Protein AF-A0A1Z4UYD9-F1 (afdb_monomer)

Foldseek 3Di:
DPLVVQLVVLVPDDDPVVCLPCQLVLVCCLPPVVVVVVVVVVVVVVLVPDDPVVVVVVVVDPPPPPPPPPVPPPPVDDPSSVVCVVLVVQDDPVVSSVVSSCSSVVVVVVVVLVVQQVVCVVVVNPQSHSVNVVVVVVVPVPDDDRDD

Organism: NCBI:txid1973481

Solvent-accessible surface area (backbone atoms only — not comparable to full-atom values): 8841 Å² total; per-residue (Å²): 126,70,76,64,56,62,54,53,56,52,74,66,61,85,50,67,74,55,46,70,57,45,51,29,54,53,49,45,43,59,71,47,52,49,51,48,52,48,52,54,49,50,49,54,52,51,62,71,69,50,55,77,70,55,52,53,52,56,76,68,53,84,78,76,73,75,77,76,73,71,77,76,72,83,56,96,63,56,72,47,47,59,53,44,54,64,48,53,79,49,45,55,71,68,58,54,46,50,50,57,43,29,72,78,35,55,66,57,46,53,53,51,42,50,49,51,23,52,52,26,54,77,71,69,41,83,73,49,36,53,71,49,54,49,52,61,59,64,52,52,82,82,58,80,63,76,86,132

Radius of gyration: 21.11 Å; Cα contacts (8 Å, |Δi|>4): 65; chains: 1; bounding box: 46×40×57 Å

Sequence (148 aa):
MSKIAGTFEINQCESHDELDFLFPELTRIHNHDLVIIESWQNHVDWVKSLPPAELKLLNSADFNNSETTQTITNSEIPPEQISYENIAEKSHFYSLRDQLLFMFAPELRREYENYVSQQAANSGYRTLVTSNLQQASDLTEERSFSLL

Mean predicted aligned error: 12.09 Å

pLDDT: mean 74.87, std 16.46, range [30.17, 92.0]

Structure (mmCIF, N/CA/C/O backbone):
data_AF-A0A1Z4UYD9-F1
#
_entry.id   AF-A0A1Z4UYD9-F1
#
loop_
_atom_site.group_PDB
_atom_site.id
_atom_site.type_symbol
_atom_site.label_atom_id
_atom_site.label_alt_id
_atom_site.label_comp_id
_atom_site.label_asym_id
_atom_site.label_entity_id
_atom_site.label_seq_id
_atom_site.pdbx_PDB_ins_code
_atom_site.Cartn_x
_atom_site.Cartn_y
_atom_site.Cartn_z
_atom_site.occupancy
_atom_site.B_iso_or_equiv
_atom_site.auth_seq_id
_atom_site.auth_comp_id
_atom_site.auth_asym_id
_atom_site.auth_atom_id
_atom_site.pdbx_PDB_model_num
ATOM 1 N N . MET A 1 1 ? -16.514 3.680 -2.089 1.00 35.16 1 MET A N 1
ATOM 2 C CA . MET A 1 1 ? -16.286 4.793 -3.042 1.00 35.16 1 MET A CA 1
ATOM 3 C C . MET A 1 1 ? -14.881 5.400 -2.956 1.00 35.16 1 MET A C 1
ATOM 5 O O . MET A 1 1 ? -14.438 5.925 -3.961 1.00 35.16 1 MET A O 1
ATOM 9 N N . SER A 1 2 ? -14.142 5.271 -1.843 1.00 43.00 2 SER A N 1
ATOM 10 C CA . SER A 1 2 ? -12.791 5.855 -1.692 1.00 43.00 2 SER A CA 1
ATOM 11 C C . SER A 1 2 ? -11.653 5.099 -2.425 1.00 43.00 2 SER A C 1
ATOM 13 O O . SER A 1 2 ? -10.733 5.732 -2.926 1.00 43.00 2 SER A O 1
ATOM 15 N N . LYS A 1 3 ? -11.751 3.772 -2.613 1.00 47.97 3 LYS A N 1
ATOM 16 C CA . LYS A 1 3 ? -10.658 2.942 -3.179 1.00 47.97 3 LYS A CA 1
ATOM 17 C C . LYS A 1 3 ? -10.302 3.217 -4.657 1.00 47.97 3 LYS A C 1
ATOM 19 O O . LYS A 1 3 ? -9.204 2.890 -5.092 1.00 47.97 3 LYS A O 1
ATOM 24 N N . ILE A 1 4 ? -11.230 3.797 -5.425 1.00 44.53 4 ILE A N 1
ATOM 25 C CA . ILE A 1 4 ? -11.086 4.014 -6.881 1.00 44.53 4 ILE A CA 1
ATOM 26 C C . ILE A 1 4 ? -10.511 5.410 -7.187 1.00 44.53 4 ILE A C 1
ATOM 28 O O . ILE A 1 4 ? -9.853 5.591 -8.203 1.00 44.53 4 ILE A O 1
ATOM 32 N N . ALA A 1 5 ? -10.724 6.394 -6.306 1.00 44.31 5 ALA A N 1
ATOM 33 C CA . ALA A 1 5 ? -10.230 7.754 -6.523 1.00 44.31 5 ALA A CA 1
ATOM 34 C C . ALA A 1 5 ? -8.707 7.849 -6.309 1.00 44.31 5 ALA A C 1
ATOM 36 O O . ALA A 1 5 ? -8.004 8.352 -7.177 1.00 44.31 5 ALA A O 1
ATOM 37 N N . GLY A 1 6 ? -8.183 7.265 -5.222 1.00 53.72 6 GLY A N 1
ATOM 38 C CA . GLY A 1 6 ? -6.741 7.310 -4.927 1.00 53.72 6 GLY A CA 1
ATOM 39 C C . GLY A 1 6 ? -5.870 6.535 -5.926 1.00 53.72 6 GLY A C 1
ATOM 40 O O . GLY A 1 6 ? -4.756 6.941 -6.225 1.00 53.72 6 GLY A O 1
ATOM 41 N N . THR A 1 7 ? -6.385 5.452 -6.515 1.00 57.25 7 THR A N 1
ATOM 42 C CA . THR A 1 7 ? -5.668 4.669 -7.543 1.00 57.25 7 THR A CA 1
ATOM 43 C C . THR A 1 7 ? -5.641 5.356 -8.911 1.00 57.25 7 THR A C 1
ATOM 45 O O . THR A 1 7 ? -4.741 5.095 -9.713 1.00 57.25 7 THR A O 1
ATOM 48 N N . PHE A 1 8 ? -6.603 6.241 -9.188 1.00 53.16 8 PHE A N 1
ATOM 49 C CA . PHE A 1 8 ? -6.646 7.023 -10.422 1.00 53.16 8 PHE A CA 1
ATOM 50 C C . PHE A 1 8 ? -5.618 8.161 -10.406 1.00 53.16 8 PHE A C 1
ATOM 52 O O . PHE A 1 8 ? -4.962 8.386 -11.414 1.00 53.16 8 PHE A O 1
ATOM 59 N N . GLU A 1 9 ? -5.417 8.827 -9.268 1.00 61.53 9 GLU A N 1
ATOM 60 C CA . GLU A 1 9 ? -4.473 9.951 -9.153 1.00 61.53 9 GLU A CA 1
ATOM 61 C C . GLU A 1 9 ? -3.001 9.498 -9.190 1.00 61.53 9 GLU A C 1
ATOM 63 O O . GLU A 1 9 ? -2.182 10.135 -9.848 1.00 61.53 9 GLU A O 1
ATOM 68 N N . ILE A 1 10 ? -2.668 8.339 -8.603 1.00 74.25 10 ILE A N 1
ATOM 69 C CA . ILE A 1 10 ? -1.291 7.801 -8.611 1.00 74.25 10 ILE A CA 1
ATOM 70 C C . ILE A 1 10 ? -0.817 7.453 -10.034 1.00 74.25 10 ILE A C 1
ATOM 72 O O . ILE A 1 10 ? 0.331 7.705 -10.392 1.00 74.25 10 ILE A O 1
ATOM 76 N N . ASN A 1 11 ? -1.696 6.900 -10.877 1.00 72.56 11 ASN A N 1
ATOM 77 C CA . ASN A 1 11 ? -1.347 6.541 -12.259 1.00 72.56 11 ASN A CA 1
ATOM 78 C C . ASN A 1 11 ? -1.085 7.757 -13.156 1.00 72.56 11 ASN A C 1
ATOM 80 O O . ASN A 1 11 ? -0.420 7.618 -14.182 1.00 72.56 11 ASN A O 1
ATOM 84 N N . GLN A 1 12 ? -1.590 8.925 -12.757 1.00 78.06 12 GLN A N 1
ATOM 85 C CA . GLN A 1 12 ? -1.459 10.183 -13.488 1.00 78.06 12 GLN A CA 1
ATOM 86 C C . GLN A 1 12 ? -0.260 11.013 -13.016 1.00 78.06 12 GLN A C 1
ATOM 88 O O . GLN A 1 12 ? -0.066 12.110 -13.523 1.00 78.06 12 GLN A O 1
ATOM 93 N N . CYS A 1 13 ? 0.541 10.513 -12.067 1.00 81.00 13 CYS A N 1
ATOM 94 C CA . CYS A 1 13 ? 1.792 11.162 -11.684 1.00 81.00 13 CYS A CA 1
ATOM 95 C C . CYS A 1 13 ? 2.789 11.092 -12.847 1.00 81.00 13 CYS A C 1
ATOM 97 O O . CYS A 1 13 ? 3.168 9.998 -13.287 1.00 81.00 13 CYS A O 1
ATOM 99 N N . GLU A 1 14 ? 3.226 12.258 -13.321 1.00 82.25 14 GLU A N 1
ATOM 100 C CA . GLU A 1 14 ? 4.123 12.393 -14.475 1.00 82.25 14 GLU A CA 1
ATOM 101 C C . GLU A 1 14 ? 5.528 12.869 -14.073 1.00 82.25 14 GLU A C 1
ATOM 103 O O . GLU A 1 14 ? 6.456 12.784 -14.882 1.00 82.25 14 GLU A O 1
ATOM 108 N N . SER A 1 15 ? 5.715 13.337 -12.832 1.00 84.75 15 SER A N 1
ATOM 109 C CA . SER A 1 15 ? 6.970 13.945 -12.372 1.00 84.75 15 SER A CA 1
ATOM 110 C C . SER A 1 15 ? 7.462 13.432 -11.014 1.00 84.75 15 SER A C 1
ATOM 112 O O . SER A 1 15 ? 6.677 12.996 -10.172 1.00 84.75 15 SER A O 1
ATOM 114 N N . HIS A 1 16 ? 8.783 13.501 -10.794 1.00 83.31 16 HIS A N 1
ATOM 115 C CA . HIS A 1 16 ? 9.388 13.162 -9.499 1.00 83.31 16 HIS A CA 1
ATOM 116 C C . HIS A 1 16 ? 8.918 14.110 -8.396 1.00 83.31 16 HIS A C 1
ATOM 118 O O . HIS A 1 16 ? 8.572 13.630 -7.330 1.00 83.31 16 HIS A O 1
ATOM 124 N N . ASP A 1 17 ? 8.800 15.410 -8.680 1.00 84.88 17 ASP A N 1
ATOM 125 C CA . ASP A 1 17 ? 8.333 16.408 -7.711 1.00 84.88 17 ASP A CA 1
ATOM 126 C C . ASP A 1 17 ? 6.940 16.066 -7.142 1.00 84.88 17 ASP A C 1
ATOM 128 O O . ASP A 1 17 ? 6.669 16.278 -5.960 1.00 84.88 17 ASP A O 1
ATOM 132 N N . GLU A 1 18 ? 6.048 15.501 -7.967 1.00 86.31 18 GLU A N 1
ATOM 133 C CA . GLU A 1 18 ? 4.744 15.011 -7.507 1.00 86.31 18 GLU A CA 1
ATOM 134 C C . GLU A 1 18 ? 4.882 13.793 -6.591 1.00 86.31 18 GLU A C 1
ATOM 136 O O . GLU A 1 18 ? 4.216 13.738 -5.559 1.00 86.31 18 GLU A O 1
ATOM 141 N N . LEU A 1 19 ? 5.745 12.827 -6.925 1.00 85.75 19 LEU A N 1
ATOM 142 C CA . LEU A 1 19 ? 5.991 11.667 -6.060 1.00 85.75 19 LEU A CA 1
ATOM 143 C C . LEU A 1 19 ? 6.689 12.052 -4.754 1.00 85.75 19 LEU A C 1
ATOM 145 O O . LEU A 1 19 ? 6.338 11.497 -3.715 1.00 85.75 19 LEU A O 1
ATOM 149 N N . ASP A 1 20 ? 7.602 13.021 -4.786 1.00 86.69 20 ASP A N 1
ATOM 150 C CA . ASP A 1 20 ? 8.313 13.521 -3.609 1.00 86.69 20 ASP A CA 1
ATOM 151 C C . ASP A 1 20 ? 7.348 14.091 -2.568 1.00 86.69 20 ASP A C 1
ATOM 153 O O . ASP A 1 20 ? 7.572 13.957 -1.367 1.00 86.69 20 ASP A O 1
ATOM 157 N N . PHE A 1 21 ? 6.242 14.681 -3.027 1.00 86.25 21 PHE A N 1
ATOM 158 C CA . PHE A 1 21 ? 5.169 15.150 -2.160 1.00 86.25 21 PHE A CA 1
ATOM 159 C C . PHE A 1 21 ? 4.161 14.046 -1.807 1.00 86.25 21 PHE A C 1
ATOM 161 O O . PHE A 1 21 ? 3.774 13.890 -0.649 1.00 86.25 21 PHE A O 1
ATOM 168 N N . LEU A 1 22 ? 3.696 13.284 -2.798 1.00 87.44 22 LEU A N 1
ATOM 169 C CA . LEU A 1 22 ? 2.573 12.362 -2.630 1.00 87.44 22 LEU A CA 1
ATOM 170 C C . LEU A 1 22 ? 2.957 11.083 -1.894 1.00 87.44 22 LEU A C 1
ATOM 172 O O . LEU A 1 22 ? 2.156 10.571 -1.116 1.00 87.44 22 LEU A O 1
ATOM 176 N N . PHE A 1 23 ? 4.148 10.540 -2.142 1.00 86.88 23 PHE A N 1
ATOM 177 C CA . PHE A 1 23 ? 4.536 9.237 -1.616 1.00 86.88 23 PHE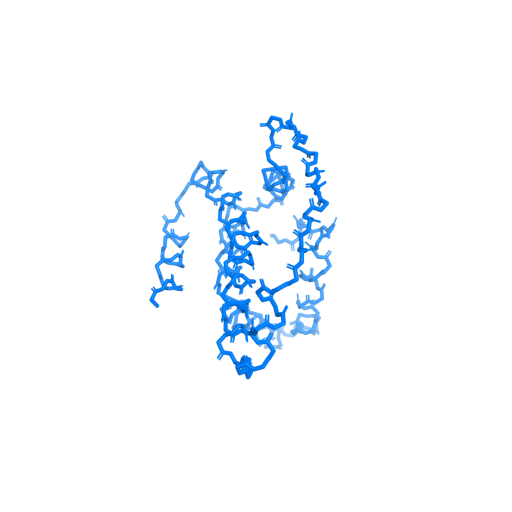 A CA 1
ATOM 178 C C . PHE A 1 23 ? 4.590 9.224 -0.078 1.00 86.88 23 PHE A C 1
ATOM 180 O O . PHE A 1 23 ? 3.946 8.349 0.516 1.00 86.88 23 PHE A O 1
ATOM 187 N N . PRO A 1 24 ? 5.271 10.170 0.600 1.00 87.25 24 PRO A N 1
ATOM 188 C CA . PRO A 1 24 ? 5.317 10.206 2.062 1.00 87.25 24 PRO A CA 1
ATOM 189 C C . PRO A 1 24 ? 3.929 10.417 2.681 1.00 87.25 24 PRO A C 1
ATOM 191 O O . PRO A 1 24 ? 3.542 9.695 3.601 1.00 87.25 24 PRO A O 1
ATOM 194 N N . GLU A 1 25 ? 3.145 11.350 2.134 1.00 87.50 25 GLU A N 1
ATOM 195 C CA . GLU A 1 25 ? 1.814 11.692 2.650 1.00 87.50 25 GLU A CA 1
ATOM 196 C C . GLU A 1 25 ? 0.817 10.541 2.485 1.00 87.50 25 GLU A C 1
ATOM 198 O O . GLU A 1 25 ? 0.113 10.167 3.425 1.00 87.50 25 GLU A O 1
ATOM 203 N N . LEU A 1 26 ? 0.784 9.909 1.313 1.00 86.69 26 LEU A N 1
ATOM 204 C CA . LEU A 1 26 ? -0.094 8.767 1.075 1.00 86.69 26 LEU A CA 1
ATOM 205 C C . LEU A 1 26 ? 0.325 7.541 1.893 1.00 86.69 26 LEU A C 1
ATOM 207 O O . LEU A 1 26 ? -0.542 6.804 2.365 1.00 86.69 26 LEU A O 1
ATOM 211 N N . THR A 1 27 ? 1.626 7.344 2.118 1.00 86.44 27 THR A N 1
ATOM 212 C CA . THR A 1 27 ? 2.133 6.291 3.013 1.00 86.44 27 THR A CA 1
ATOM 213 C C . THR A 1 27 ? 1.676 6.522 4.449 1.00 86.44 27 THR A C 1
ATOM 215 O O . THR A 1 27 ? 1.200 5.591 5.102 1.00 86.44 27 THR A O 1
ATOM 218 N N . ARG A 1 28 ? 1.743 7.767 4.929 1.00 86.06 28 ARG A N 1
ATOM 219 C CA . ARG A 1 28 ? 1.255 8.146 6.257 1.00 86.06 28 ARG A CA 1
ATOM 220 C C . ARG A 1 28 ? -0.246 7.910 6.400 1.00 86.06 28 ARG A C 1
ATOM 222 O O . ARG A 1 28 ? -0.678 7.266 7.357 1.00 86.06 28 ARG A O 1
ATOM 229 N N . ILE A 1 29 ? -1.038 8.359 5.425 1.00 85.94 29 ILE A N 1
ATOM 230 C CA . ILE A 1 29 ? -2.489 8.142 5.427 1.00 85.94 29 ILE A CA 1
ATOM 231 C C . ILE A 1 29 ? -2.797 6.644 5.487 1.00 85.94 29 ILE A C 1
ATOM 233 O O . ILE A 1 29 ? -3.635 6.213 6.278 1.00 85.94 29 ILE A O 1
ATOM 237 N N . HIS A 1 30 ? -2.107 5.842 4.675 1.00 85.50 30 HIS A N 1
ATOM 238 C CA . HIS A 1 30 ? -2.338 4.406 4.605 1.00 85.50 30 HIS A CA 1
ATOM 239 C C . HIS A 1 30 ? -1.978 3.683 5.910 1.00 85.50 30 HIS A C 1
ATOM 241 O O . HIS A 1 30 ? -2.795 2.936 6.445 1.00 85.50 30 HIS A O 1
ATOM 247 N N . ASN A 1 31 ? -0.770 3.906 6.431 1.00 82.62 31 ASN A N 1
ATOM 248 C CA . ASN A 1 31 ? -0.230 3.113 7.537 1.00 82.62 31 ASN A CA 1
ATOM 249 C C . ASN A 1 31 ? -0.664 3.607 8.916 1.00 82.62 31 ASN A C 1
ATOM 251 O O . ASN A 1 31 ? -0.691 2.826 9.865 1.00 82.62 31 ASN A O 1
ATOM 255 N N . HIS A 1 32 ? -0.987 4.891 9.044 1.00 81.81 32 HIS A N 1
ATOM 256 C CA . HIS A 1 32 ? -1.315 5.499 10.324 1.00 81.81 32 HIS A CA 1
ATOM 257 C C . HIS A 1 32 ? -2.782 5.923 10.373 1.00 81.81 32 HIS A C 1
ATOM 259 O O . HIS A 1 32 ? -3.551 5.412 11.189 1.00 81.81 32 HIS A O 1
ATOM 265 N N . ASP A 1 33 ? -3.204 6.815 9.478 1.00 82.50 33 ASP A N 1
ATOM 266 C CA . ASP A 1 33 ? -4.506 7.472 9.624 1.00 82.50 33 ASP A CA 1
ATOM 267 C C . ASP A 1 33 ? -5.675 6.515 9.366 1.00 82.50 33 ASP A C 1
ATOM 269 O O . ASP A 1 33 ? -6.632 6.488 10.143 1.00 82.50 33 ASP A O 1
ATOM 273 N N . LEU A 1 34 ? -5.594 5.678 8.326 1.00 82.38 34 LEU A N 1
ATOM 274 C CA . LEU A 1 34 ? -6.624 4.675 8.043 1.00 82.38 34 LEU A CA 1
ATOM 275 C C . LEU A 1 34 ? -6.721 3.622 9.151 1.00 82.38 34 LEU A C 1
ATOM 277 O O . LEU A 1 34 ? -7.832 3.256 9.534 1.00 82.38 34 LEU A O 1
ATOM 281 N N . VAL A 1 35 ? -5.586 3.184 9.703 1.00 83.62 35 VAL A N 1
ATOM 282 C CA . VAL A 1 35 ? -5.540 2.214 10.811 1.00 83.62 35 VAL A CA 1
ATOM 283 C C . VAL A 1 35 ? -6.192 2.792 12.065 1.00 83.62 35 VAL A C 1
ATOM 285 O O . VAL A 1 35 ? -6.965 2.113 12.744 1.00 83.62 35 VAL A O 1
ATOM 288 N N . ILE A 1 36 ? -5.932 4.068 12.361 1.00 84.75 36 ILE A N 1
ATOM 289 C CA . ILE A 1 36 ? -6.608 4.769 13.451 1.00 84.75 36 ILE A CA 1
ATOM 290 C C . ILE A 1 36 ? -8.107 4.814 13.172 1.00 84.75 36 ILE A C 1
ATOM 292 O O . ILE A 1 36 ? -8.882 4.361 14.006 1.00 84.75 36 ILE A O 1
ATOM 296 N N . ILE A 1 37 ? -8.542 5.289 12.006 1.00 84.81 37 ILE A N 1
ATOM 297 C CA . ILE A 1 37 ? -9.975 5.381 11.686 1.00 84.81 37 ILE A CA 1
ATOM 298 C C . ILE A 1 37 ? -10.669 4.016 11.823 1.00 84.81 37 ILE A C 1
ATOM 300 O O . ILE A 1 37 ? -11.751 3.939 12.405 1.00 84.81 37 ILE A O 1
ATOM 304 N N . GLU A 1 38 ? -10.042 2.936 11.355 1.00 86.31 38 GLU A N 1
ATOM 305 C CA . GLU A 1 38 ? -10.554 1.573 11.510 1.00 86.31 38 GLU A CA 1
ATOM 306 C C . GLU A 1 38 ? -10.654 1.160 12.984 1.00 86.31 38 GLU A C 1
ATOM 308 O O . GLU A 1 38 ? -11.675 0.620 13.406 1.00 86.31 38 GLU A O 1
ATOM 313 N N . SER A 1 39 ? -9.646 1.469 13.800 1.00 86.69 39 SER A N 1
ATOM 314 C CA . SER A 1 39 ? -9.675 1.216 15.245 1.00 86.69 39 SER A CA 1
ATOM 315 C C . SER A 1 39 ? -10.831 1.948 15.939 1.00 86.69 39 SER A C 1
ATOM 317 O O . SER A 1 39 ? -11.566 1.355 16.733 1.00 86.69 39 SER A O 1
ATOM 319 N N . TRP A 1 40 ? -11.062 3.216 15.591 1.00 90.75 40 TRP A N 1
ATOM 320 C CA . TRP A 1 40 ? -12.179 3.998 16.126 1.00 90.75 40 TRP A CA 1
ATOM 321 C C . TRP A 1 40 ? -13.530 3.433 15.680 1.00 90.75 40 TRP A C 1
ATOM 323 O O . TRP A 1 40 ? -14.455 3.331 16.488 1.00 90.75 40 TRP A O 1
ATOM 333 N N . GLN A 1 41 ? -13.644 3.018 14.419 1.00 89.69 41 GLN A N 1
ATOM 334 C CA . GLN A 1 41 ? -14.848 2.376 13.900 1.00 89.69 41 GLN A CA 1
ATOM 335 C C . GLN A 1 41 ? -15.124 1.048 14.622 1.00 89.69 41 GLN A C 1
ATOM 337 O O . GLN A 1 41 ? -16.237 0.833 15.104 1.00 89.69 41 GLN A O 1
ATOM 342 N N . ASN A 1 42 ? -14.099 0.212 14.797 1.00 90.12 42 ASN A N 1
ATOM 343 C CA . ASN A 1 42 ? -14.177 -1.040 15.548 1.00 90.12 42 ASN A CA 1
ATOM 344 C C . ASN A 1 42 ? -14.600 -0.807 17.002 1.00 90.12 42 ASN A C 1
ATOM 346 O O . ASN A 1 42 ? -15.415 -1.560 17.535 1.00 90.12 42 ASN A O 1
ATOM 350 N N . HIS A 1 43 ? -14.100 0.254 17.642 1.00 88.44 43 HIS A N 1
ATOM 351 C CA . HIS A 1 43 ? -14.523 0.624 18.989 1.00 88.44 43 HIS A CA 1
ATOM 352 C C . HIS A 1 43 ? -16.008 1.007 19.037 1.00 88.44 43 HIS A C 1
ATOM 354 O O . HIS A 1 43 ? -16.743 0.533 19.901 1.00 88.44 43 HIS A O 1
ATOM 360 N N . VAL A 1 44 ? -16.480 1.824 18.093 1.00 89.06 44 VAL A N 1
ATOM 361 C CA . VAL A 1 44 ? -17.898 2.204 18.001 1.00 89.06 44 VAL A CA 1
ATOM 362 C C . VAL A 1 44 ? -18.789 0.982 17.777 1.00 89.06 44 VAL A C 1
ATOM 364 O O . VAL A 1 44 ? -19.842 0.862 18.408 1.00 89.06 44 VAL A O 1
ATOM 367 N N . ASP A 1 45 ? -18.384 0.071 16.898 1.00 92.00 45 ASP A N 1
ATOM 368 C CA . ASP A 1 45 ? -19.150 -1.137 16.598 1.00 92.00 45 ASP A CA 1
ATOM 369 C C . ASP A 1 45 ? -19.152 -2.113 17.779 1.00 92.00 45 ASP A C 1
ATOM 371 O O . ASP A 1 45 ? -20.197 -2.688 18.099 1.00 92.00 45 ASP A O 1
ATOM 375 N N . TRP A 1 46 ? -18.038 -2.204 18.509 1.00 91.81 46 TRP A N 1
ATOM 376 C CA . TRP A 1 46 ? -17.975 -2.908 19.784 1.00 91.81 46 TRP A CA 1
ATOM 377 C C . TRP A 1 46 ? -18.970 -2.323 20.790 1.00 91.81 46 TRP A C 1
ATOM 379 O O . TRP A 1 46 ? -19.818 -3.069 21.279 1.00 91.81 46 TRP A O 1
ATOM 389 N N . VAL A 1 47 ? -18.963 -1.004 21.030 1.00 88.88 47 VAL A N 1
ATOM 390 C CA . VAL A 1 47 ? -19.906 -0.355 21.961 1.00 88.88 47 VAL A CA 1
ATOM 391 C C . VAL A 1 47 ? -21.358 -0.632 21.564 1.00 88.88 47 VAL A C 1
ATOM 393 O O . VAL A 1 47 ? -22.182 -0.955 22.417 1.00 88.88 47 VAL A O 1
ATOM 396 N N . LYS A 1 48 ? -21.686 -0.563 20.269 1.00 88.69 48 LYS A N 1
ATOM 397 C CA . LYS A 1 48 ? -23.041 -0.866 19.774 1.00 88.69 48 LYS A CA 1
ATOM 398 C C . LYS A 1 48 ? -23.456 -2.323 19.986 1.00 88.69 48 LYS A C 1
ATOM 400 O O . LYS A 1 48 ? -24.651 -2.588 20.096 1.00 88.69 48 LYS A O 1
ATOM 405 N N . SER A 1 49 ? -22.504 -3.254 20.012 1.00 91.25 49 SER A N 1
ATOM 406 C CA . SER A 1 49 ? -22.769 -4.685 20.207 1.00 91.25 49 SER A CA 1
ATOM 407 C C . SER A 1 49 ? -23.003 -5.083 21.671 1.00 91.25 49 SER A C 1
ATOM 409 O O . SER A 1 49 ? -23.488 -6.185 21.932 1.00 91.25 49 SER A O 1
ATOM 411 N N . LEU A 1 50 ? -22.688 -4.200 22.628 1.00 88.81 50 LEU A N 1
ATOM 412 C CA . LEU A 1 50 ? -22.750 -4.511 24.055 1.00 88.81 50 LEU A CA 1
ATOM 413 C C . LEU A 1 50 ? -24.191 -4.578 24.597 1.00 88.81 50 LEU A C 1
ATOM 415 O O . LEU A 1 50 ? -25.030 -3.727 24.279 1.00 88.81 50 LEU A O 1
ATOM 419 N N . PRO A 1 51 ? -24.484 -5.523 25.510 1.00 89.25 51 PRO A N 1
ATOM 420 C CA . PRO A 1 51 ? -25.727 -5.536 26.268 1.00 89.25 51 PRO A CA 1
ATOM 421 C C . PRO A 1 51 ? -25.896 -4.289 27.161 1.00 89.25 51 PRO A C 1
ATOM 423 O O . PRO A 1 51 ? -24.916 -3.749 27.683 1.00 89.25 51 PRO A O 1
ATOM 426 N N . PRO A 1 52 ? -27.139 -3.880 27.484 1.00 84.25 52 PRO A N 1
ATOM 427 C CA . PRO A 1 52 ? -27.403 -2.693 28.308 1.00 84.25 52 PRO A CA 1
ATOM 428 C C . PRO A 1 52 ? -26.768 -2.713 29.710 1.00 84.25 52 PRO A C 1
ATOM 430 O O . PRO A 1 52 ? -26.514 -1.656 30.288 1.00 84.25 52 PRO A O 1
ATOM 433 N N . ALA A 1 53 ? -26.538 -3.899 30.280 1.00 83.25 53 ALA A N 1
ATOM 434 C CA . ALA A 1 53 ? -25.880 -4.054 31.577 1.00 83.25 53 ALA A CA 1
ATOM 435 C C . ALA A 1 53 ? -24.376 -3.736 31.504 1.00 83.25 53 ALA A C 1
ATOM 437 O O . ALA A 1 53 ? -23.848 -3.067 32.389 1.00 83.25 53 ALA A O 1
ATOM 438 N N . GLU A 1 54 ? -23.711 -4.153 30.427 1.00 82.50 54 GLU A N 1
ATOM 439 C CA . GLU A 1 54 ? -22.288 -3.894 30.188 1.00 82.50 54 GLU A CA 1
ATOM 440 C C . GLU A 1 54 ? -22.048 -2.437 29.787 1.00 82.50 54 GLU A C 1
ATOM 442 O O . GLU A 1 54 ? -21.101 -1.821 30.265 1.00 82.50 54 GLU A O 1
ATOM 447 N N . LEU A 1 55 ? -22.970 -1.830 29.029 1.00 83.56 55 LEU A N 1
ATOM 448 C CA . LEU A 1 55 ? -22.944 -0.391 28.740 1.00 83.56 55 LEU A CA 1
ATOM 449 C C . LEU A 1 55 ? -23.006 0.466 30.010 1.00 83.56 55 LEU A C 1
ATOM 451 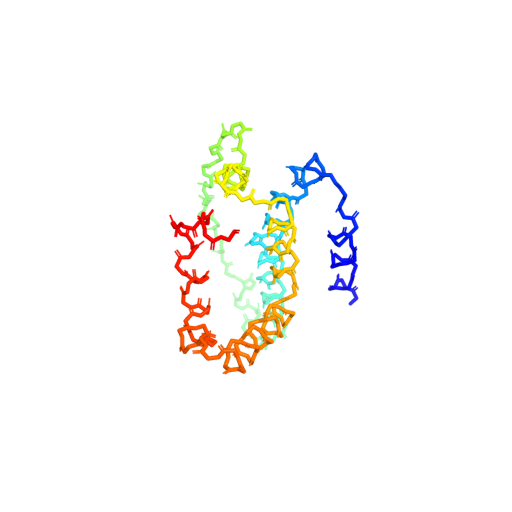O O . LEU A 1 55 ? -22.326 1.486 30.112 1.00 83.56 55 LEU A O 1
ATOM 455 N N . LYS A 1 56 ? -23.809 0.060 31.002 1.00 82.62 56 LYS A N 1
ATOM 456 C CA . LYS A 1 56 ? -23.858 0.749 32.299 1.00 82.62 56 LYS A CA 1
ATOM 457 C C . LYS A 1 56 ? -22.541 0.628 33.060 1.00 82.62 56 LYS A C 1
ATOM 459 O O . LYS A 1 56 ? -22.117 1.619 33.642 1.00 82.62 56 LYS A O 1
ATOM 464 N N . LEU A 1 57 ? -21.909 -0.547 33.031 1.00 83.06 57 LEU A N 1
ATOM 465 C CA . LEU A 1 57 ? -20.602 -0.767 33.654 1.00 83.06 57 LEU A CA 1
ATOM 466 C C . LEU A 1 57 ? -19.510 0.069 32.978 1.00 83.06 57 LEU A C 1
ATOM 468 O O . LEU A 1 57 ? -18.739 0.725 33.673 1.00 83.06 57 LEU A O 1
ATOM 472 N N . LEU A 1 58 ? -19.505 0.115 31.643 1.00 81.69 58 LEU A N 1
ATOM 473 C CA . LEU A 1 58 ? -18.563 0.908 30.856 1.00 81.69 58 LEU A CA 1
ATOM 474 C C . LEU A 1 58 ? -18.675 2.407 31.164 1.00 81.69 58 LEU A C 1
ATOM 476 O O . LEU A 1 58 ? -17.667 3.054 31.417 1.00 81.69 58 LEU A O 1
ATOM 480 N N . ASN A 1 59 ? -19.897 2.945 31.215 1.00 79.62 59 ASN A N 1
ATOM 481 C CA . ASN A 1 59 ? -20.138 4.357 31.542 1.00 79.62 59 ASN A CA 1
ATOM 482 C C . ASN A 1 59 ? -19.787 4.719 32.993 1.00 79.62 59 ASN A C 1
ATOM 484 O O . ASN A 1 59 ? -19.620 5.894 33.305 1.00 79.62 59 ASN A O 1
ATOM 488 N N . SER A 1 60 ? -19.735 3.728 33.884 1.00 83.00 60 SER A N 1
ATOM 489 C CA . SER A 1 60 ? -19.349 3.915 35.286 1.00 83.00 60 SER A CA 1
ATOM 490 C C . SER A 1 60 ? -17.859 3.688 35.552 1.00 83.00 60 SER A C 1
ATOM 492 O O . SER A 1 60 ? -17.424 3.857 36.688 1.00 83.00 60 SER A O 1
ATOM 494 N N . ALA A 1 61 ? -17.090 3.268 34.544 1.00 78.38 61 ALA A N 1
ATOM 495 C CA . ALA A 1 61 ? -15.668 3.003 34.688 1.00 78.38 61 ALA A CA 1
ATOM 496 C C . ALA A 1 61 ? -14.853 4.297 34.528 1.00 78.38 61 ALA A C 1
ATOM 498 O O . ALA A 1 61 ? -14.937 4.977 33.506 1.00 78.38 61 ALA A O 1
ATOM 499 N N . ASP A 1 62 ? -14.026 4.608 35.528 1.00 73.81 62 ASP A N 1
ATOM 500 C CA . ASP A 1 62 ? -13.056 5.702 35.462 1.00 73.81 62 ASP A CA 1
ATOM 501 C C . ASP A 1 62 ? -11.826 5.258 34.663 1.00 73.81 62 ASP A C 1
ATOM 503 O O . ASP A 1 62 ? -10.852 4.723 35.201 1.00 73.81 62 ASP A O 1
ATOM 507 N N . PHE A 1 63 ? -11.852 5.509 33.357 1.00 71.06 63 PHE A N 1
ATOM 508 C CA . PHE A 1 63 ? -10.657 5.457 32.521 1.00 71.06 63 PHE A CA 1
ATOM 509 C C . PHE A 1 63 ? -9.871 6.753 32.716 1.00 71.06 63 PHE A C 1
ATOM 511 O O . PHE A 1 63 ? -9.876 7.642 31.866 1.00 71.06 63 PHE A O 1
ATOM 518 N N . ASN A 1 64 ? -9.207 6.889 33.866 1.00 58.94 64 ASN A N 1
ATOM 519 C CA . ASN A 1 64 ? -8.164 7.897 34.009 1.00 58.94 64 ASN A CA 1
ATOM 520 C C . ASN A 1 64 ? -7.070 7.549 33.001 1.00 58.94 64 ASN A C 1
ATOM 522 O O . ASN A 1 64 ? -6.275 6.634 33.219 1.00 58.94 64 ASN A O 1
ATOM 526 N N . ASN A 1 65 ? -7.099 8.247 31.867 1.00 55.28 65 ASN A N 1
ATOM 527 C CA . ASN A 1 65 ? -6.102 8.155 30.821 1.00 55.28 65 ASN A CA 1
ATOM 528 C C . ASN A 1 65 ? -4.748 8.432 31.466 1.00 55.28 65 ASN A C 1
ATOM 530 O O . ASN A 1 65 ? -4.433 9.576 31.787 1.00 55.28 65 ASN A O 1
ATOM 534 N N . SER A 1 66 ? -3.945 7.387 31.671 1.00 52.06 66 SER A N 1
ATOM 535 C CA . SER A 1 66 ? -2.511 7.595 31.785 1.00 52.06 66 SER A CA 1
ATOM 536 C C . SER A 1 66 ? -2.132 8.244 30.469 1.00 52.06 66 SER A C 1
ATOM 538 O O . SER A 1 66 ? -2.197 7.582 29.432 1.00 52.06 66 SER A O 1
ATOM 540 N N . GLU A 1 67 ? -1.850 9.546 30.502 1.00 50.16 67 GLU A N 1
ATOM 541 C CA . GLU A 1 67 ? -1.321 10.287 29.371 1.00 50.16 67 GLU A CA 1
ATOM 542 C C . GLU A 1 67 ? -0.137 9.483 28.850 1.00 50.16 67 GLU A C 1
ATOM 544 O O . GLU A 1 67 ? 0.955 9.485 29.421 1.00 50.16 67 GLU A O 1
ATOM 549 N N . THR A 1 68 ? -0.376 8.721 27.785 1.00 47.09 68 THR A N 1
ATOM 550 C CA . THR A 1 68 ? 0.704 8.198 26.975 1.00 47.09 68 THR A CA 1
ATOM 551 C C . THR A 1 68 ? 1.218 9.448 26.309 1.00 47.09 68 THR A C 1
ATOM 553 O O . THR A 1 68 ? 0.660 9.916 25.319 1.00 47.09 68 THR A O 1
ATOM 556 N N . THR A 1 69 ? 2.195 10.070 26.958 1.00 45.28 69 THR A N 1
ATOM 557 C CA . THR A 1 69 ? 2.979 11.148 26.394 1.00 45.28 69 THR A CA 1
ATOM 558 C C . THR A 1 69 ? 3.661 10.508 25.202 1.00 45.28 69 THR A C 1
ATOM 560 O O . THR A 1 69 ? 4.719 9.897 25.315 1.00 45.28 69 THR A O 1
ATOM 563 N N . GLN A 1 70 ? 2.992 10.564 24.051 1.00 48.94 70 GLN A N 1
ATOM 564 C CA . GLN A 1 70 ? 3.670 10.465 22.782 1.00 48.94 70 GLN A CA 1
ATOM 565 C C . GLN A 1 70 ? 4.695 11.580 22.858 1.00 48.94 70 GLN A C 1
ATOM 567 O O . GLN A 1 70 ? 4.350 12.762 22.866 1.00 48.94 70 GLN A O 1
ATOM 572 N N . THR A 1 71 ? 5.950 11.202 23.065 1.00 41.91 71 THR A N 1
ATOM 573 C CA . THR A 1 71 ? 7.071 12.097 22.879 1.00 41.91 71 THR A CA 1
ATOM 574 C C . THR A 1 71 ? 6.930 12.554 21.440 1.00 41.91 71 THR A C 1
ATOM 576 O O . THR A 1 71 ? 7.259 11.815 20.517 1.00 41.91 71 THR A O 1
ATOM 579 N N . ILE A 1 72 ? 6.356 13.740 21.242 1.00 51.38 72 ILE A N 1
ATOM 580 C CA . ILE A 1 72 ? 6.434 14.444 19.975 1.00 51.38 72 ILE A CA 1
ATOM 581 C C . ILE A 1 72 ? 7.912 14.799 19.878 1.00 51.38 72 ILE A C 1
ATOM 583 O O . ILE A 1 72 ? 8.365 15.849 20.331 1.00 51.38 72 ILE A O 1
ATOM 587 N N . THR A 1 73 ? 8.717 13.853 19.405 1.00 48.50 73 THR A N 1
ATOM 588 C CA . THR A 1 73 ? 10.021 14.174 18.866 1.00 48.50 73 THR A CA 1
ATOM 589 C C . THR A 1 73 ? 9.706 15.071 17.690 1.00 48.50 73 THR A C 1
ATOM 591 O O . THR A 1 73 ? 9.276 14.587 16.646 1.00 48.50 73 THR A O 1
ATOM 594 N N . ASN A 1 74 ? 9.851 16.381 17.899 1.00 51.19 74 ASN A N 1
ATOM 595 C CA . ASN A 1 74 ? 9.918 17.385 16.847 1.00 51.19 74 ASN A CA 1
ATOM 596 C C . ASN A 1 74 ? 11.169 17.089 16.006 1.00 51.19 74 ASN A C 1
ATOM 598 O O . ASN A 1 74 ? 12.156 17.818 16.057 1.00 51.19 74 ASN A O 1
ATOM 602 N N . SER A 1 75 ? 11.169 15.959 15.306 1.00 53.69 75 SER A N 1
ATOM 603 C CA . SER A 1 75 ? 12.021 15.773 14.155 1.00 53.69 75 SER A CA 1
ATOM 604 C C . SER A 1 75 ? 11.419 16.671 13.088 1.00 53.69 75 SER A C 1
ATOM 606 O O . SER A 1 75 ? 10.227 16.579 12.801 1.00 53.69 75 SER A O 1
ATOM 608 N N . GLU A 1 76 ? 12.223 17.578 12.551 1.00 69.12 76 GLU A N 1
ATOM 609 C CA . GLU A 1 76 ? 11.820 18.503 11.486 1.00 69.12 76 GLU A CA 1
ATOM 610 C C . GLU A 1 76 ? 11.360 17.751 10.221 1.00 69.12 76 GLU A C 1
ATOM 612 O O . GLU A 1 76 ? 10.638 18.301 9.396 1.00 69.12 76 GLU A O 1
ATOM 617 N N . ILE A 1 77 ? 11.728 16.467 10.114 1.00 73.56 77 ILE A N 1
ATOM 618 C CA . ILE A 1 77 ? 11.443 15.581 8.989 1.00 73.56 77 ILE A CA 1
ATOM 619 C C . ILE A 1 77 ? 10.600 14.383 9.476 1.00 73.56 77 ILE A C 1
ATOM 621 O O . ILE A 1 77 ? 11.043 13.670 10.388 1.00 73.56 77 ILE A O 1
ATOM 625 N N . PRO A 1 78 ? 9.411 14.134 8.888 1.00 80.56 78 PRO A N 1
ATOM 626 C CA . PRO A 1 78 ? 8.586 12.964 9.188 1.00 80.56 78 PRO A CA 1
ATOM 627 C C . PRO A 1 78 ? 9.311 11.637 8.902 1.00 80.56 78 PRO A C 1
ATOM 629 O O . PRO A 1 78 ? 10.101 11.553 7.959 1.00 80.56 78 PRO A O 1
ATOM 632 N N . PRO A 1 79 ? 9.043 10.565 9.666 1.00 82.31 79 PRO A N 1
ATOM 633 C CA . PRO A 1 79 ? 9.668 9.262 9.430 1.00 82.31 79 PRO A CA 1
ATOM 634 C C . PRO A 1 79 ? 9.336 8.673 8.047 1.00 82.31 79 PRO A C 1
ATOM 636 O O . PRO A 1 79 ? 10.158 7.966 7.459 1.00 82.31 79 PRO A O 1
ATOM 639 N N . GLU A 1 80 ? 8.163 8.984 7.495 1.00 81.69 80 GLU A N 1
ATOM 640 C CA . GLU A 1 80 ? 7.747 8.567 6.153 1.00 81.69 80 GLU A CA 1
ATOM 641 C C . GLU A 1 80 ? 8.596 9.234 5.063 1.00 81.69 80 GLU A C 1
ATOM 643 O O . GLU A 1 80 ? 8.947 8.580 4.083 1.00 81.69 80 GLU A O 1
ATOM 648 N N . GLN A 1 81 ? 9.000 10.492 5.272 1.00 83.25 81 GLN A N 1
ATOM 649 C CA . GLN A 1 81 ? 9.894 11.225 4.371 1.00 83.25 81 GLN A CA 1
ATOM 650 C C . GLN A 1 81 ? 11.287 10.580 4.333 1.00 83.25 81 GLN A C 1
ATOM 652 O O . GLN A 1 81 ? 11.823 10.325 3.259 1.00 83.25 81 GLN 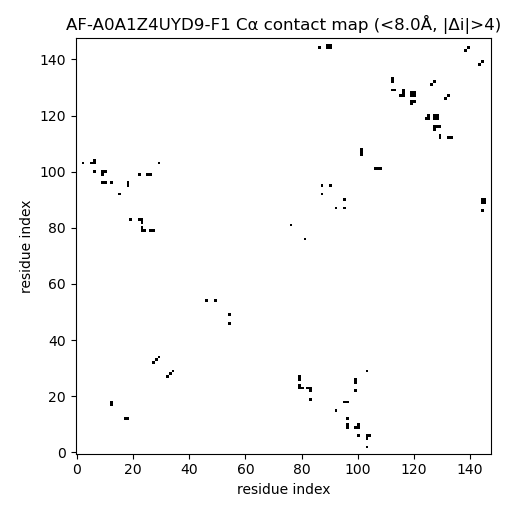A O 1
ATOM 657 N N . ILE A 1 82 ? 11.843 10.225 5.498 1.00 84.31 82 ILE A N 1
ATOM 658 C CA . ILE A 1 82 ? 13.143 9.533 5.597 1.00 84.31 82 ILE A CA 1
ATOM 659 C C . ILE A 1 82 ? 13.088 8.172 4.887 1.00 84.31 82 ILE A C 1
ATOM 661 O O . ILE A 1 82 ? 14.032 7.761 4.207 1.00 84.31 82 ILE A O 1
ATOM 665 N N . SER A 1 83 ? 11.971 7.461 5.054 1.00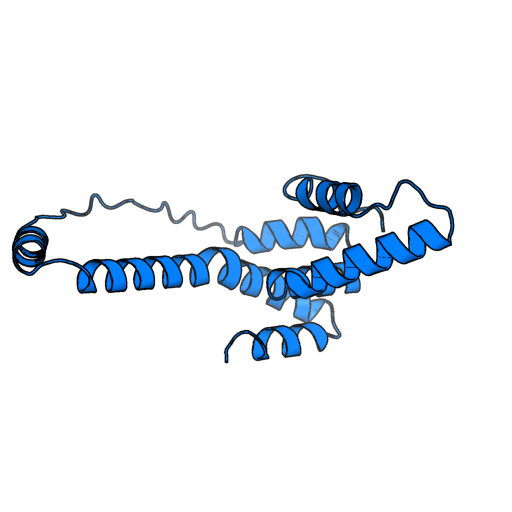 83.62 83 SER A N 1
ATOM 666 C CA . SER A 1 83 ? 11.755 6.157 4.425 1.00 83.62 83 SER A CA 1
ATOM 667 C C . SER A 1 83 ? 11.681 6.285 2.904 1.00 83.62 83 SER A C 1
ATOM 669 O O . SER A 1 83 ? 12.313 5.497 2.200 1.00 83.62 83 SER A O 1
ATOM 671 N N . TYR A 1 84 ? 10.967 7.301 2.409 1.00 85.88 84 TYR A N 1
ATOM 672 C CA . TYR A 1 84 ? 10.864 7.612 0.988 1.00 85.88 84 TYR A CA 1
ATOM 673 C C . TYR A 1 84 ? 12.219 7.981 0.372 1.00 85.88 84 TYR A C 1
ATOM 675 O O . TYR A 1 84 ? 12.604 7.391 -0.630 1.00 85.88 84 TYR A O 1
ATOM 683 N N . GLU A 1 85 ? 12.991 8.878 0.985 1.00 85.75 85 GLU A N 1
ATOM 684 C CA . GLU A 1 85 ? 14.291 9.307 0.446 1.00 85.75 85 GLU A CA 1
ATOM 685 C C . GLU A 1 85 ? 15.265 8.129 0.267 1.00 85.75 85 GLU A C 1
ATOM 687 O O . GLU A 1 85 ? 15.949 8.025 -0.752 1.00 85.75 85 GLU A O 1
ATOM 692 N N . ASN A 1 86 ? 15.272 7.180 1.210 1.00 86.12 86 ASN A N 1
ATOM 693 C CA . ASN A 1 86 ? 16.119 5.985 1.150 1.00 86.12 86 ASN A CA 1
ATOM 694 C C . ASN A 1 86 ? 15.767 5.058 -0.028 1.00 86.12 86 ASN A C 1
ATOM 696 O O . ASN A 1 86 ? 16.659 4.468 -0.649 1.00 86.12 86 ASN A O 1
ATOM 700 N N . ILE A 1 87 ? 14.474 4.907 -0.333 1.00 81.75 87 ILE A N 1
ATOM 701 C CA . ILE A 1 87 ? 14.025 4.087 -1.467 1.00 81.75 87 ILE A CA 1
ATOM 702 C C . ILE A 1 87 ? 14.119 4.851 -2.788 1.00 81.75 87 ILE A C 1
ATOM 704 O O . ILE A 1 87 ? 14.471 4.242 -3.798 1.00 81.75 87 ILE A O 1
ATOM 708 N N . ALA A 1 88 ? 13.874 6.161 -2.784 1.00 84.88 88 ALA A N 1
ATOM 709 C CA . ALA A 1 88 ? 13.915 7.009 -3.966 1.00 84.88 88 ALA A CA 1
ATOM 710 C C . ALA A 1 88 ? 15.331 7.103 -4.546 1.00 84.88 88 ALA A C 1
ATOM 712 O O . ALA A 1 88 ? 15.497 7.003 -5.757 1.00 84.88 88 ALA A O 1
ATOM 713 N N . GLU A 1 89 ? 16.364 7.165 -3.695 1.00 82.56 89 GLU A N 1
ATOM 714 C CA . GLU A 1 89 ? 17.771 7.166 -4.130 1.00 82.56 89 GLU A CA 1
ATOM 715 C C . GLU A 1 89 ? 18.148 5.913 -4.946 1.00 82.56 89 GLU A C 1
ATOM 717 O O . GLU A 1 89 ? 19.034 5.952 -5.801 1.00 82.56 89 GLU A O 1
ATOM 722 N N . LYS A 1 90 ? 17.485 4.781 -4.688 1.00 81.69 90 LYS A N 1
ATOM 723 C CA . LYS A 1 90 ? 17.850 3.468 -5.243 1.00 81.69 90 LYS A CA 1
ATOM 724 C C . LYS A 1 90 ? 16.903 2.970 -6.328 1.00 81.69 90 LYS A C 1
ATOM 726 O O . LYS A 1 90 ? 17.200 1.958 -6.963 1.00 81.69 90 LYS A O 1
ATOM 731 N N . SER A 1 91 ? 15.784 3.658 -6.527 1.00 80.81 91 SER A N 1
ATOM 732 C CA . SER A 1 91 ? 14.674 3.180 -7.344 1.00 80.81 91 SER A CA 1
ATOM 733 C C . SER A 1 91 ? 14.436 4.075 -8.550 1.00 80.81 91 SER A C 1
ATOM 735 O O . SER A 1 91 ? 14.700 5.272 -8.536 1.00 80.81 91 SER A O 1
ATOM 737 N N . HIS A 1 92 ? 13.887 3.486 -9.609 1.00 85.69 92 HIS A N 1
ATOM 738 C CA . HIS A 1 92 ? 13.406 4.247 -10.752 1.00 85.69 92 HIS A CA 1
ATOM 739 C C . HIS A 1 92 ? 12.014 4.837 -10.467 1.00 85.69 92 HIS A C 1
ATOM 741 O O . HIS A 1 92 ? 11.201 4.215 -9.783 1.00 85.69 92 HIS A O 1
ATOM 747 N N . PHE A 1 93 ? 11.707 5.983 -11.079 1.00 84.38 93 PHE A N 1
ATOM 748 C CA . PHE A 1 93 ? 10.411 6.671 -11.013 1.00 84.38 93 PHE A CA 1
ATOM 749 C C . PHE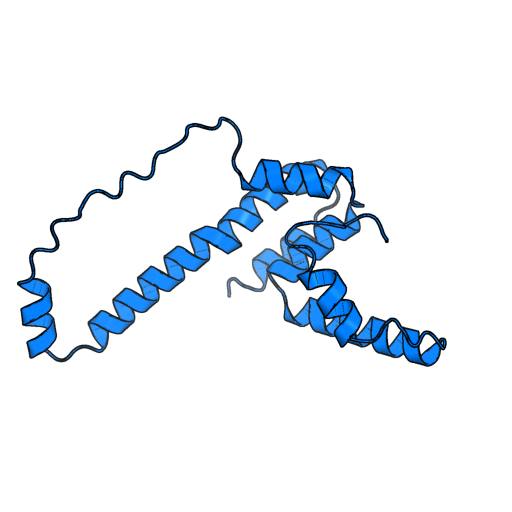 A 1 93 ? 9.194 5.737 -11.087 1.00 84.38 93 PHE A C 1
ATOM 751 O O . PHE A 1 93 ? 8.361 5.695 -10.186 1.00 84.38 93 PHE A O 1
A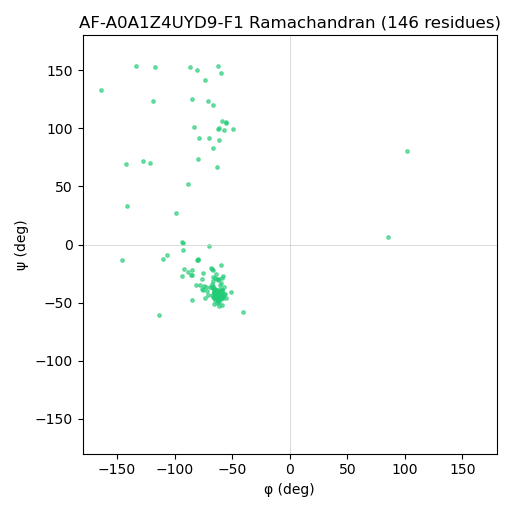TOM 758 N N . TYR A 1 94 ? 9.105 4.955 -12.168 1.00 84.00 94 TYR A N 1
ATOM 759 C CA . TYR A 1 94 ? 7.990 4.033 -12.388 1.00 84.00 94 TYR A CA 1
ATOM 760 C C . TYR A 1 94 ? 7.874 2.971 -11.292 1.00 84.00 94 TYR A C 1
ATOM 762 O O . TYR A 1 94 ? 6.760 2.635 -10.911 1.00 84.00 94 TYR A O 1
ATOM 770 N N . SER A 1 95 ? 8.993 2.502 -10.735 1.00 84.50 95 SER A N 1
ATOM 771 C CA . SER A 1 95 ? 8.982 1.539 -9.631 1.00 84.50 95 SER A CA 1
ATOM 772 C C . SER A 1 95 ? 8.387 2.148 -8.361 1.00 84.50 95 SER A C 1
ATOM 774 O O . SER A 1 95 ? 7.587 1.496 -7.697 1.00 84.50 95 SER A O 1
ATOM 776 N N . LEU A 1 96 ? 8.718 3.407 -8.051 1.00 84.12 96 LEU A N 1
ATOM 777 C CA . LEU A 1 96 ? 8.150 4.130 -6.905 1.00 84.12 96 LEU A CA 1
ATOM 778 C C . LEU A 1 96 ? 6.647 4.361 -7.085 1.00 84.12 96 LEU A C 1
ATOM 780 O O . LEU A 1 96 ? 5.854 4.097 -6.183 1.00 84.12 96 LEU A O 1
ATOM 784 N N . ARG A 1 97 ? 6.226 4.795 -8.274 1.00 86.06 97 ARG A N 1
ATOM 785 C CA . ARG A 1 97 ? 4.803 4.981 -8.579 1.00 86.06 97 ARG A CA 1
ATOM 786 C C . ARG A 1 97 ? 4.023 3.669 -8.470 1.00 86.06 97 ARG A C 1
ATOM 788 O O . ARG A 1 97 ? 2.953 3.637 -7.864 1.00 86.06 97 ARG A O 1
ATOM 795 N N . ASP A 1 98 ? 4.555 2.589 -9.035 1.00 84.69 98 ASP A N 1
ATOM 796 C CA . ASP A 1 98 ? 3.906 1.278 -9.011 1.00 84.69 98 ASP A CA 1
ATOM 797 C C . ASP A 1 98 ? 3.858 0.717 -7.579 1.00 84.69 98 ASP A C 1
ATOM 799 O O . ASP A 1 98 ? 2.846 0.147 -7.174 1.00 84.69 98 ASP A O 1
ATOM 803 N N . GLN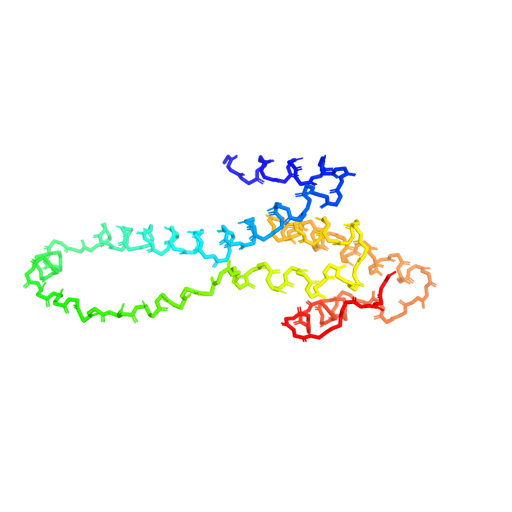 A 1 99 ? 4.890 0.955 -6.762 1.00 83.25 99 GLN A N 1
ATOM 804 C CA . GLN A 1 99 ? 4.888 0.612 -5.337 1.00 83.25 99 GLN A CA 1
ATOM 805 C C . GLN A 1 99 ? 3.757 1.322 -4.586 1.00 83.25 99 GLN A C 1
ATOM 807 O O . GLN A 1 99 ? 3.007 0.683 -3.842 1.00 83.25 99 GLN A O 1
ATOM 812 N N . LEU A 1 100 ? 3.599 2.625 -4.816 1.00 84.00 100 LEU A N 1
ATOM 813 C CA . LEU A 1 100 ? 2.523 3.409 -4.222 1.00 84.00 100 LEU A CA 1
ATOM 814 C C . LEU A 1 100 ? 1.149 2.895 -4.674 1.00 84.00 100 LEU A C 1
ATOM 816 O O . LEU A 1 100 ? 0.237 2.736 -3.865 1.00 84.00 100 LEU A O 1
ATOM 820 N N . LEU A 1 101 ? 1.011 2.553 -5.956 1.00 85.62 101 LEU A N 1
ATOM 821 C CA . LEU A 1 101 ? -0.215 1.983 -6.507 1.00 85.62 101 LEU A CA 1
ATOM 822 C C . LEU A 1 101 ? -0.562 0.637 -5.854 1.00 85.62 101 LEU A C 1
ATOM 824 O O . LEU A 1 101 ? -1.709 0.412 -5.458 1.00 85.62 101 LEU A O 1
ATOM 828 N N . PHE A 1 102 ? 0.421 -0.251 -5.710 1.00 84.94 102 PHE A N 1
ATOM 829 C CA . PHE A 1 102 ? 0.245 -1.571 -5.109 1.00 84.94 102 PHE A CA 1
ATOM 830 C C . PHE A 1 102 ? -0.101 -1.518 -3.622 1.00 84.94 102 PHE A C 1
ATOM 832 O O . PHE A 1 102 ? -0.810 -2.406 -3.149 1.00 84.94 102 PHE A O 1
ATOM 839 N N . MET A 1 103 ? 0.320 -0.472 -2.906 1.00 83.06 103 MET A N 1
ATOM 840 C CA . MET A 1 103 ? -0.078 -0.244 -1.515 1.00 83.06 103 MET A CA 1
ATOM 841 C C . MET A 1 103 ? -1.601 -0.071 -1.388 1.00 83.06 103 MET A C 1
ATOM 843 O O . MET A 1 103 ? -2.233 -0.712 -0.553 1.00 83.06 103 MET A O 1
ATOM 847 N N . PHE A 1 104 ? -2.227 0.711 -2.273 1.00 80.56 104 PHE A N 1
ATOM 848 C CA . PHE A 1 104 ? -3.684 0.919 -2.257 1.00 80.56 104 PHE A CA 1
ATOM 849 C C . PHE A 1 104 ? -4.476 -0.163 -3.013 1.00 80.56 104 PHE A C 1
ATOM 851 O O . PHE A 1 104 ? -5.671 -0.369 -2.752 1.00 80.56 104 PHE A O 1
ATOM 858 N N . ALA A 1 105 ? -3.826 -0.871 -3.939 1.00 84.00 105 ALA A N 1
ATOM 859 C CA . ALA A 1 105 ? -4.408 -1.929 -4.759 1.00 84.00 105 ALA A CA 1
ATOM 860 C C . ALA A 1 105 ? -3.582 -3.231 -4.692 1.00 84.00 105 ALA A C 1
ATOM 862 O O . ALA A 1 105 ? -2.978 -3.636 -5.689 1.00 84.00 105 ALA A O 1
ATOM 863 N N . PRO A 1 106 ? -3.605 -3.954 -3.556 1.00 80.56 106 PRO A N 1
ATOM 864 C CA . PRO A 1 106 ? -2.824 -5.184 -3.391 1.00 80.56 106 PRO A CA 1
ATOM 865 C C . PRO A 1 106 ? -3.245 -6.308 -4.351 1.00 80.56 106 PRO A C 1
ATOM 867 O O . PRO A 1 106 ? -2.439 -7.170 -4.692 1.00 80.56 106 PRO A O 1
ATOM 870 N N . GLU A 1 107 ? -4.492 -6.299 -4.831 1.00 85.00 107 GLU A N 1
ATOM 871 C CA . GLU A 1 107 ? -4.941 -7.265 -5.844 1.00 85.00 107 GLU A CA 1
ATOM 872 C C . GLU A 1 107 ? -4.236 -7.049 -7.186 1.00 85.00 107 GLU A C 1
ATOM 874 O O . GLU A 1 107 ? -3.833 -8.018 -7.824 1.00 85.00 107 GLU A O 1
ATOM 879 N N . LEU A 1 108 ? -3.990 -5.789 -7.567 1.00 82.88 108 LEU A N 1
ATOM 880 C CA . LEU A 1 108 ? -3.249 -5.475 -8.785 1.00 82.88 108 LEU A CA 1
ATOM 881 C C . LEU A 1 108 ? -1.830 -6.043 -8.695 1.00 82.88 108 LEU A C 1
ATOM 883 O O . LEU A 1 108 ? -1.366 -6.702 -9.618 1.00 82.88 108 LEU A O 1
ATOM 887 N N . ARG A 1 109 ? -1.171 -5.899 -7.541 1.00 83.00 109 ARG A N 1
ATOM 888 C CA . ARG A 1 109 ? 0.146 -6.506 -7.309 1.00 83.00 109 ARG A CA 1
ATOM 889 C C . ARG A 1 109 ? 0.136 -8.020 -7.538 1.00 83.00 109 ARG A C 1
ATOM 891 O O . ARG A 1 109 ? 0.999 -8.537 -8.245 1.00 83.00 109 ARG A O 1
ATOM 898 N N . ARG A 1 110 ? -0.861 -8.731 -6.999 1.00 83.75 110 ARG A N 1
ATOM 899 C CA . ARG A 1 110 ? -1.005 -10.186 -7.197 1.00 83.75 110 ARG A CA 1
ATOM 900 C C . ARG A 1 110 ? -1.195 -10.553 -8.667 1.00 83.75 110 ARG A C 1
ATOM 902 O O . ARG A 1 110 ? -0.644 -11.552 -9.124 1.00 83.75 110 ARG A O 1
ATOM 909 N N . GLU A 1 111 ? -1.964 -9.768 -9.417 1.00 85.75 111 GLU A N 1
ATOM 910 C CA . GLU A 1 111 ? -2.146 -9.973 -10.858 1.00 85.75 111 GLU A CA 1
ATOM 911 C C . GLU A 1 111 ? -0.820 -9.836 -11.621 1.00 85.75 111 GLU A C 1
ATOM 913 O O . GLU A 1 111 ? -0.502 -10.692 -12.451 1.00 85.75 111 GLU A O 1
ATOM 918 N N . TYR A 1 112 ? -0.007 -8.831 -11.284 1.00 83.00 112 TYR A N 1
ATOM 919 C CA . TYR A 1 112 ? 1.320 -8.636 -11.873 1.00 83.00 112 TYR A CA 1
ATOM 920 C C . TYR A 1 112 ? 2.293 -9.768 -11.520 1.00 83.00 112 TYR A C 1
ATOM 922 O O . TYR A 1 112 ? 2.948 -10.307 -12.412 1.00 83.00 112 TYR A O 1
ATOM 930 N N . GLU A 1 113 ? 2.360 -10.186 -10.254 1.00 84.81 113 GLU A N 1
ATOM 931 C CA . GLU A 1 113 ? 3.193 -11.320 -9.821 1.00 84.81 113 GLU A CA 1
ATOM 932 C C . GLU A 1 113 ? 2.823 -12.607 -10.576 1.00 84.81 113 GLU A C 1
ATOM 934 O O . GLU A 1 113 ? 3.694 -13.338 -11.062 1.00 84.81 113 GLU A O 1
ATOM 939 N N . ASN A 1 114 ? 1.522 -12.865 -10.735 1.00 85.88 114 ASN A N 1
ATOM 940 C CA . ASN A 1 114 ? 1.018 -14.000 -11.502 1.00 85.88 114 ASN A CA 1
ATOM 941 C C . ASN A 1 114 ? 1.399 -13.905 -12.982 1.00 85.88 114 ASN A C 1
ATOM 943 O O . ASN A 1 114 ? 1.831 -14.902 -13.565 1.00 85.88 114 ASN A O 1
ATOM 947 N N .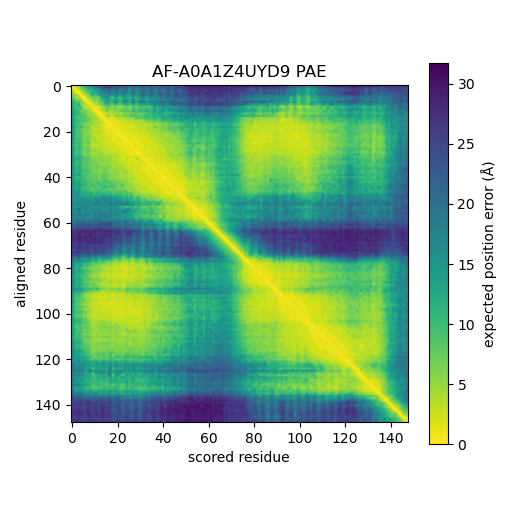 TYR A 1 115 ? 1.260 -12.724 -13.587 1.00 86.75 115 TYR A N 1
ATOM 948 C CA . TYR A 1 115 ? 1.635 -12.491 -14.978 1.00 86.75 115 TYR A CA 1
ATOM 949 C C . TYR A 1 115 ? 3.131 -12.736 -15.205 1.00 86.75 115 TYR A C 1
ATOM 951 O O . TYR A 1 115 ? 3.498 -13.500 -16.100 1.00 86.75 115 TYR A O 1
ATOM 959 N N . VAL A 1 116 ? 3.995 -12.158 -14.365 1.00 85.94 116 VAL A N 1
ATOM 960 C CA . VAL A 1 116 ? 5.451 -12.346 -14.445 1.00 85.94 116 VAL A CA 1
ATOM 961 C C . VAL A 1 116 ? 5.811 -13.819 -14.291 1.00 85.94 116 VAL A C 1
ATOM 963 O O . VAL A 1 116 ? 6.573 -14.341 -15.100 1.00 85.94 116 VAL A O 1
ATOM 966 N N . SER A 1 117 ? 5.216 -14.514 -13.319 1.00 85.75 117 SER A N 1
ATOM 967 C CA . SER A 1 117 ? 5.445 -15.946 -13.103 1.00 85.75 117 SER A CA 1
ATOM 968 C C . SER A 1 117 ? 5.059 -16.795 -14.321 1.00 85.75 117 SER A C 1
ATOM 970 O O . SER A 1 117 ? 5.815 -17.672 -14.745 1.00 85.75 117 SER A O 1
ATOM 972 N N . GLN A 1 118 ? 3.920 -16.499 -14.955 1.00 87.12 118 GLN A N 1
ATOM 973 C CA . GLN A 1 118 ? 3.490 -17.190 -16.175 1.00 87.12 118 GLN A CA 1
ATOM 974 C C . GLN A 1 118 ? 4.434 -16.920 -17.354 1.00 87.12 118 GLN A C 1
ATOM 976 O O . GLN A 1 118 ? 4.839 -17.855 -18.047 1.00 87.12 118 GLN A O 1
ATOM 981 N N . GLN A 1 119 ? 4.829 -15.663 -17.575 1.00 86.44 119 GLN A N 1
ATOM 982 C CA . GLN A 1 119 ? 5.751 -15.312 -18.660 1.00 86.44 119 GLN A CA 1
ATOM 983 C C . GLN A 1 119 ? 7.153 -15.888 -18.441 1.00 86.44 119 GLN A C 1
ATOM 985 O O . GLN A 1 119 ? 7.792 -16.363 -19.385 1.00 86.44 119 GLN A O 1
ATOM 990 N N . ALA A 1 120 ? 7.617 -15.907 -17.194 1.00 86.31 120 ALA A N 1
ATOM 991 C CA . ALA A 1 120 ? 8.874 -16.524 -16.806 1.00 86.31 120 ALA A CA 1
ATOM 992 C C . ALA A 1 120 ? 8.867 -18.030 -17.078 1.00 86.31 120 ALA A C 1
ATOM 994 O O . ALA A 1 120 ? 9.805 -18.539 -17.694 1.00 86.31 120 ALA A O 1
ATOM 995 N N . ALA A 1 121 ? 7.789 -18.726 -16.705 1.00 85.56 121 ALA A N 1
ATOM 996 C CA . ALA A 1 121 ? 7.616 -20.144 -16.998 1.00 85.56 121 ALA A CA 1
ATOM 997 C C . ALA A 1 121 ? 7.651 -20.421 -18.511 1.00 85.56 121 ALA A C 1
ATOM 999 O O . ALA A 1 121 ? 8.375 -21.317 -18.949 1.00 85.56 121 ALA A O 1
ATOM 1000 N N . ASN A 1 122 ? 6.952 -19.606 -19.311 1.00 84.81 122 ASN A N 1
ATOM 1001 C CA . ASN A 1 122 ? 6.948 -19.708 -20.776 1.00 84.81 122 ASN A CA 1
ATOM 1002 C C . ASN A 1 122 ? 8.333 -19.456 -21.397 1.00 84.81 122 ASN A C 1
ATOM 1004 O O . ASN A 1 122 ? 8.660 -20.031 -22.433 1.00 84.81 122 ASN A O 1
ATOM 1008 N N . SER A 1 123 ? 9.156 -18.631 -20.748 1.00 84.19 123 SER A N 1
ATOM 1009 C CA . SER A 1 123 ? 10.508 -18.266 -21.194 1.00 84.19 123 SER A CA 1
ATOM 1010 C C . SER A 1 123 ? 11.612 -19.161 -20.605 1.00 84.19 123 SER A C 1
ATOM 1012 O O . SER A 1 123 ? 12.791 -18.957 -20.885 1.00 84.19 123 SER A O 1
ATOM 1014 N N . GLY A 1 124 ? 11.254 -20.162 -19.792 1.00 82.81 124 GLY A N 1
ATOM 1015 C CA . GLY A 1 124 ? 12.193 -21.112 -19.184 1.00 82.81 124 GLY A CA 1
ATOM 1016 C C . GLY A 1 124 ? 12.852 -20.652 -17.875 1.00 82.81 124 GLY A C 1
ATOM 1017 O O . GLY A 1 124 ? 13.708 -21.365 -17.344 1.00 82.81 124 GLY A O 1
ATOM 1018 N N . TYR A 1 125 ? 12.451 -19.510 -17.309 1.00 77.75 125 TYR A N 1
ATOM 1019 C CA . TYR A 1 125 ? 12.961 -19.001 -16.034 1.00 77.75 125 TYR A CA 1
ATOM 1020 C C . TYR A 1 125 ? 12.224 -19.639 -14.852 1.00 77.75 125 TYR A C 1
ATOM 1022 O O . TYR A 1 125 ? 11.122 -19.245 -14.486 1.00 77.75 125 TYR A O 1
ATOM 1030 N N . ARG A 1 126 ? 12.860 -20.629 -14.218 1.00 73.94 126 ARG A N 1
ATOM 1031 C CA . ARG A 1 126 ? 12.276 -21.394 -13.097 1.00 73.94 126 ARG A CA 1
ATOM 1032 C C . ARG A 1 126 ? 12.336 -20.693 -11.737 1.00 73.94 126 ARG A C 1
ATOM 1034 O O . ARG A 1 126 ? 11.723 -21.169 -10.790 1.00 73.94 126 ARG A O 1
ATOM 1041 N N . THR A 1 127 ? 13.105 -19.614 -11.617 1.00 76.88 127 THR A N 1
ATOM 1042 C CA . THR A 1 127 ? 13.335 -18.909 -10.346 1.00 76.88 127 THR A CA 1
ATOM 1043 C C . THR A 1 127 ? 12.302 -17.822 -10.065 1.00 76.88 127 THR A C 1
ATOM 1045 O O . THR A 1 127 ? 12.079 -17.505 -8.900 1.00 76.88 127 THR A O 1
ATOM 1048 N N . LEU A 1 128 ? 11.646 -17.286 -11.096 1.00 76.88 128 LEU A N 1
ATOM 1049 C CA . LEU A 1 128 ? 10.641 -16.224 -10.990 1.00 76.88 128 LEU A CA 1
ATOM 1050 C C . LEU A 1 128 ? 9.240 -16.812 -10.765 1.00 76.88 128 LEU A C 1
ATOM 1052 O O . LEU A 1 128 ? 8.308 -16.533 -11.509 1.00 76.88 128 LEU A O 1
ATOM 1056 N N . VAL A 1 129 ? 9.109 -17.677 -9.762 1.00 82.00 129 VAL A N 1
ATOM 1057 C CA . VAL A 1 129 ? 7.812 -18.208 -9.319 1.00 82.00 129 VAL A CA 1
ATOM 1058 C C . VAL A 1 129 ? 7.185 -17.267 -8.294 1.00 82.00 129 VAL A C 1
ATOM 1060 O O . VAL A 1 129 ? 7.902 -16.579 -7.566 1.00 82.00 129 VAL A O 1
ATOM 1063 N N . THR A 1 130 ? 5.856 -17.258 -8.198 1.00 75.88 130 THR A N 1
ATOM 1064 C CA . THR A 1 130 ? 5.095 -16.350 -7.316 1.00 75.88 130 THR A CA 1
ATOM 1065 C C . THR A 1 130 ? 5.589 -16.343 -5.870 1.00 75.88 130 THR A C 1
ATOM 1067 O O . THR A 1 130 ? 5.743 -15.274 -5.295 1.00 75.88 130 THR A O 1
ATOM 1070 N N . SER A 1 131 ? 5.935 -17.503 -5.302 1.00 76.50 131 SER A N 1
ATOM 1071 C CA . SER A 1 131 ? 6.481 -17.593 -3.939 1.00 76.50 131 SER A CA 1
ATOM 1072 C C . SER A 1 131 ? 7.797 -16.833 -3.765 1.00 76.50 131 SER A C 1
ATOM 1074 O O . SER A 1 131 ? 8.023 -16.212 -2.733 1.00 76.50 131 SER A O 1
ATOM 1076 N N . ASN A 1 132 ? 8.666 -16.869 -4.777 1.00 78.25 132 ASN A N 1
ATOM 1077 C CA . ASN A 1 132 ? 9.960 -16.192 -4.740 1.00 78.25 132 ASN A CA 1
ATOM 1078 C C . ASN A 1 132 ? 9.797 -14.690 -4.986 1.00 78.25 132 ASN A C 1
ATOM 1080 O O . ASN A 1 132 ? 10.517 -13.901 -4.385 1.00 78.25 132 ASN A O 1
ATOM 1084 N N . LEU A 1 133 ? 8.842 -14.298 -5.838 1.00 76.69 133 LEU A N 1
ATOM 1085 C CA . LEU A 1 133 ? 8.489 -12.894 -6.070 1.00 76.69 133 LEU A CA 1
ATOM 1086 C C . LEU A 1 133 ? 7.909 -12.254 -4.801 1.00 76.69 133 LEU A C 1
ATOM 1088 O O . LEU A 1 133 ? 8.301 -11.149 -4.439 1.00 76.69 133 LEU A O 1
ATOM 1092 N N . GLN A 1 134 ? 7.057 -12.984 -4.079 1.00 72.50 134 GLN A N 1
ATOM 1093 C CA . GLN A 1 134 ? 6.513 -12.548 -2.793 1.00 72.50 134 GLN A CA 1
ATOM 1094 C C . GLN A 1 134 ? 7.608 -12.423 -1.733 1.00 72.50 134 GLN A C 1
ATOM 1096 O O . GLN A 1 134 ? 7.733 -11.374 -1.118 1.00 72.50 134 GLN A O 1
ATOM 1101 N N . GLN A 1 135 ? 8.477 -13.430 -1.584 1.00 65.75 135 GLN A N 1
ATOM 1102 C CA . GLN A 1 135 ? 9.586 -13.372 -0.621 1.00 65.75 135 GLN A CA 1
ATOM 1103 C C . GLN A 1 135 ? 10.598 -12.262 -0.920 1.00 65.75 135 GLN A C 1
ATOM 1105 O O . GLN A 1 135 ? 11.085 -11.616 0.005 1.00 65.75 135 GLN A O 1
ATOM 1110 N N . ALA A 1 136 ? 10.918 -12.027 -2.195 1.00 62.06 136 ALA A N 1
ATOM 1111 C CA . ALA A 1 136 ? 11.789 -10.925 -2.591 1.00 62.06 136 ALA A CA 1
ATOM 1112 C C . ALA A 1 136 ? 11.187 -9.558 -2.228 1.00 62.06 136 ALA A C 1
ATOM 1114 O O . ALA A 1 136 ? 11.935 -8.628 -1.932 1.00 62.06 136 ALA A O 1
ATOM 1115 N N . SER A 1 137 ? 9.855 -9.460 -2.219 1.00 57.31 137 SER A N 1
ATOM 1116 C CA . SER A 1 137 ? 9.132 -8.235 -1.892 1.00 57.31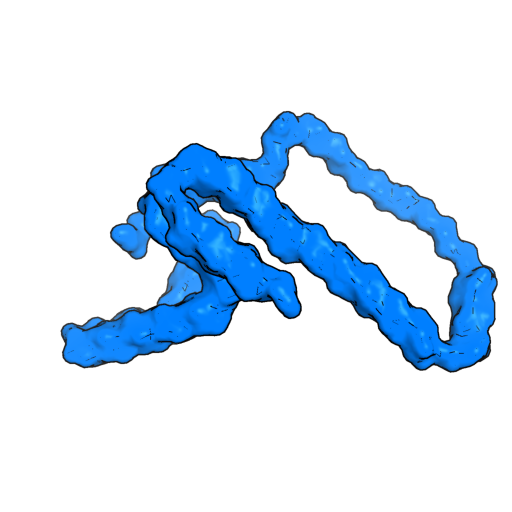 137 SER A CA 1
ATOM 1117 C C . SER A 1 137 ? 8.754 -8.085 -0.408 1.00 57.31 137 SER A C 1
ATOM 1119 O O . SER A 1 137 ? 8.502 -6.963 0.018 1.00 57.31 137 SER A O 1
ATOM 1121 N N . ASP A 1 138 ? 8.696 -9.170 0.370 1.00 43.34 138 ASP A N 1
ATOM 1122 C CA . ASP A 1 138 ? 8.450 -9.135 1.824 1.00 43.34 138 ASP A CA 1
ATOM 1123 C C . ASP A 1 138 ? 9.750 -8.914 2.619 1.00 43.34 138 ASP A C 1
ATOM 1125 O O . ASP A 1 138 ? 9.741 -8.327 3.695 1.00 43.34 138 ASP A O 1
ATOM 1129 N N . LEU A 1 139 ? 10.910 -9.305 2.072 1.00 37.31 139 LEU A N 1
ATOM 1130 C CA . LEU A 1 139 ? 12.229 -8.946 2.627 1.00 37.31 139 LEU A CA 1
ATOM 1131 C C . LEU A 1 139 ? 12.570 -7.452 2.464 1.00 37.31 139 LEU A C 1
ATOM 1133 O O . LEU A 1 139 ? 13.626 -6.993 2.909 1.00 37.31 139 LEU A O 1
ATOM 1137 N N . THR A 1 140 ? 11.676 -6.687 1.845 1.00 42.88 140 THR A N 1
ATOM 1138 C CA . THR A 1 140 ? 11.828 -5.264 1.559 1.00 42.88 140 THR A CA 1
ATOM 1139 C C . THR A 1 140 ? 11.130 -4.349 2.560 1.00 42.88 140 THR A C 1
ATOM 1141 O O . THR A 1 140 ? 10.834 -3.202 2.246 1.00 42.88 140 THR A O 1
ATOM 1144 N N . GLU A 1 141 ? 10.959 -4.807 3.801 1.00 43.91 141 GLU A N 1
ATOM 1145 C CA . GLU A 1 141 ? 10.800 -3.893 4.940 1.00 43.91 141 GLU A CA 1
ATOM 1146 C C . GLU A 1 141 ? 12.149 -3.339 5.447 1.00 43.91 141 GLU A C 1
ATOM 1148 O O . GLU A 1 141 ? 12.152 -2.341 6.159 1.00 43.91 141 GLU A O 1
ATOM 1153 N N . GLU A 1 142 ? 13.313 -3.895 5.055 1.00 34.94 142 GLU A N 1
ATOM 1154 C CA . GLU A 1 142 ? 14.596 -3.391 5.596 1.00 34.94 142 GLU A CA 1
ATOM 1155 C C . GLU A 1 142 ? 15.826 -3.405 4.664 1.00 34.94 142 GLU A C 1
ATOM 1157 O O . GLU A 1 142 ? 16.836 -2.763 4.965 1.00 34.94 142 GLU A O 1
ATOM 1162 N N . ARG A 1 143 ? 15.820 -4.089 3.511 1.00 36.97 143 ARG A N 1
ATOM 1163 C CA . ARG A 1 143 ? 16.992 -4.088 2.611 1.00 36.97 143 ARG A CA 1
ATOM 1164 C C . ARG A 1 143 ? 16.622 -4.581 1.215 1.00 36.97 143 ARG A C 1
ATOM 1166 O O . ARG A 1 143 ? 16.118 -5.688 1.091 1.00 36.97 143 ARG A O 1
ATOM 1173 N N . SER A 1 144 ? 17.053 -3.850 0.181 1.00 34.25 144 SER A N 1
ATOM 1174 C CA . SER A 1 144 ? 17.184 -4.272 -1.237 1.00 34.25 144 SER A CA 1
ATOM 1175 C C . SER A 1 144 ? 16.084 -3.805 -2.209 1.00 34.25 144 SER A C 1
ATOM 1177 O O . SER A 1 144 ? 15.270 -4.600 -2.654 1.00 34.25 144 SER A O 1
ATOM 1179 N N . PHE A 1 145 ? 16.158 -2.557 -2.678 1.00 44.53 145 PHE A N 1
ATOM 1180 C CA . PHE A 1 145 ? 15.554 -2.155 -3.959 1.00 44.53 145 PHE A CA 1
ATOM 1181 C C . PHE A 1 145 ? 16.636 -1.590 -4.889 1.00 44.53 145 PHE A C 1
ATOM 1183 O O . PHE A 1 145 ? 16.716 -0.394 -5.113 1.00 44.53 145 PHE A O 1
ATOM 1190 N N . SER A 1 146 ? 17.528 -2.455 -5.384 1.00 30.17 146 SER A N 1
ATOM 1191 C CA . SER A 1 146 ? 18.475 -2.123 -6.471 1.00 30.17 146 SER A CA 1
ATOM 1192 C C . SER A 1 146 ? 18.667 -3.278 -7.455 1.00 30.17 146 SER A C 1
ATOM 1194 O O . SER A 1 146 ? 19.765 -3.471 -7.968 1.00 30.17 146 SER A O 1
ATOM 1196 N N . LEU A 1 147 ? 17.632 -4.083 -7.703 1.00 34.09 147 LEU A N 1
ATOM 1197 C CA . LEU A 1 147 ? 17.647 -5.044 -8.809 1.00 34.09 147 LEU A CA 1
ATOM 1198 C C . LEU A 1 147 ? 16.271 -5.138 -9.468 1.00 34.09 147 LEU A C 1
ATOM 1200 O O . LEU A 1 147 ? 15.581 -6.148 -9.365 1.00 34.09 147 LEU A O 1
ATOM 1204 N N . LEU A 1 148 ? 15.920 -4.051 -10.144 1.00 37.75 148 LEU A N 1
ATOM 1205 C CA . LEU A 1 148 ? 15.310 -3.988 -11.473 1.00 37.75 148 LEU A CA 1
ATOM 1206 C C . LEU A 1 148 ? 15.654 -2.613 -12.059 1.00 37.75 148 LEU A C 1
ATOM 1208 O O . LEU A 1 148 ? 15.778 -2.540 -13.299 1.00 37.75 148 LEU A O 1
#

Secondary structure (DSSP, 8-state):
-HHHHHHHHHHT--SHHHHHHHHHHHHHIIIIIHHHHHHHHHHHHHHHHS-HHHHHHHHT---------------SS-HHHHHHHHHHTTS-HHHHHHHHHHHH-HHHHHHHHHHHHHHHHHTT-SS--HHHHHHHHHGGGTS-----